Protein AF-A0A6G4MHV4-F1 (afdb_monomer_lite)

Sequence (149 aa):
MALELKSNSEYKGDPSQLPGANAPMPDNASLYLDFKNGLYLARNITTGKLFRSTLISEITSFARASQKTVVGPYGILQTVANNEPAVVYDPVTRKRRGVTLHNSTSNKAIYSEDFTQTAWAKTGVTVTAVAAVSPDGNTSATLVTEGTS

pLDDT: mean 81.19, std 13.99, range [36.69, 95.88]

Structure (mmCIF, N/CA/C/O backbone):
data_AF-A0A6G4MHV4-F1
#
_entry.id   AF-A0A6G4MHV4-F1
#
loop_
_atom_site.group_PDB
_atom_site.id
_atom_site.type_symbol
_atom_site.label_atom_id
_atom_site.label_alt_id
_atom_site.label_comp_id
_atom_site.label_asym_id
_atom_site.label_entity_id
_atom_site.label_seq_id
_atom_site.pdbx_PDB_ins_code
_atom_site.Cartn_x
_atom_site.Cartn_y
_atom_site.Cartn_z
_atom_site.occupancy
_atom_site.B_iso_or_equiv
_atom_site.auth_seq_id
_atom_site.auth_comp_id
_atom_site.auth_asym_id
_atom_site.auth_atom_id
_atom_site.pdbx_PDB_model_num
ATOM 1 N N . MET A 1 1 ? 8.706 1.539 -44.498 1.00 36.69 1 MET A N 1
ATOM 2 C CA . MET A 1 1 ? 9.973 1.417 -43.746 1.00 36.69 1 MET A CA 1
ATOM 3 C C . MET A 1 1 ? 9.642 1.619 -42.277 1.00 36.69 1 MET A C 1
ATOM 5 O O . MET A 1 1 ? 9.305 2.733 -41.904 1.00 36.69 1 MET A O 1
ATOM 9 N N . ALA A 1 2 ? 9.609 0.548 -41.481 1.00 41.25 2 ALA A N 1
ATOM 10 C CA . ALA A 1 2 ? 9.374 0.660 -40.044 1.00 41.25 2 ALA A CA 1
ATOM 11 C C . ALA A 1 2 ? 10.682 1.119 -39.387 1.00 41.25 2 ALA A C 1
ATOM 13 O O . ALA A 1 2 ? 11.688 0.416 -39.461 1.00 41.25 2 ALA A O 1
ATOM 14 N N . LEU A 1 3 ? 10.692 2.326 -38.821 1.00 45.28 3 LEU A N 1
ATOM 15 C CA . LEU A 1 3 ? 11.820 2.803 -38.030 1.00 45.28 3 LEU A CA 1
ATOM 16 C C . LEU A 1 3 ? 11.800 2.027 -36.710 1.00 45.28 3 LEU A C 1
ATOM 18 O O . LEU A 1 3 ? 10.931 2.243 -35.869 1.00 45.28 3 LEU A O 1
ATOM 22 N N . GLU A 1 4 ? 12.730 1.093 -36.543 1.00 51.38 4 GLU A N 1
ATOM 23 C CA . GLU A 1 4 ? 12.911 0.376 -35.284 1.00 51.38 4 GLU A CA 1
ATOM 24 C C . GLU A 1 4 ? 13.443 1.379 -34.242 1.00 51.38 4 GLU A C 1
ATOM 26 O O . GLU A 1 4 ? 14.636 1.679 -34.183 1.00 51.38 4 GLU A O 1
ATOM 31 N N . LEU A 1 5 ? 12.540 1.984 -33.464 1.00 51.00 5 LEU A N 1
ATOM 32 C CA . LEU A 1 5 ? 12.883 2.954 -32.423 1.00 51.00 5 LEU A CA 1
ATOM 33 C C . LEU A 1 5 ? 13.591 2.229 -31.268 1.00 51.00 5 LEU A C 1
ATOM 35 O O . LEU A 1 5 ? 12.955 1.732 -30.337 1.00 51.00 5 LEU A O 1
ATOM 39 N N . LYS A 1 6 ? 14.923 2.154 -31.320 1.00 56.62 6 LYS A N 1
ATOM 40 C CA . LYS A 1 6 ? 15.746 1.591 -30.241 1.00 56.62 6 LYS A CA 1
ATOM 41 C C . LYS A 1 6 ? 16.001 2.653 -29.172 1.00 56.62 6 LYS A C 1
ATOM 43 O O . LYS A 1 6 ? 16.401 3.777 -29.464 1.00 56.62 6 LYS A O 1
ATOM 48 N N . SER A 1 7 ? 15.745 2.298 -27.913 1.00 57.19 7 SER A N 1
ATOM 49 C CA . SER A 1 7 ? 16.157 3.112 -26.764 1.00 57.19 7 SER A CA 1
ATOM 50 C C . SER A 1 7 ? 17.686 3.194 -26.735 1.00 57.19 7 SER A C 1
ATOM 52 O O . SER A 1 7 ? 18.342 2.165 -26.846 1.00 57.19 7 SER A O 1
ATOM 54 N N . ASN A 1 8 ? 18.255 4.394 -26.588 1.00 60.25 8 ASN A N 1
ATOM 55 C CA . ASN A 1 8 ? 19.702 4.598 -26.415 1.00 60.25 8 ASN A CA 1
ATOM 56 C C . ASN A 1 8 ? 20.101 4.829 -24.941 1.00 60.25 8 ASN A C 1
ATOM 58 O O . ASN A 1 8 ? 21.212 5.274 -24.669 1.00 60.25 8 ASN A O 1
ATOM 62 N N . SER A 1 9 ? 19.188 4.593 -23.994 1.00 59.78 9 SER A N 1
ATOM 63 C CA . SER A 1 9 ? 19.493 4.560 -22.561 1.00 59.78 9 SER A CA 1
ATOM 64 C C . SER A 1 9 ? 19.662 3.116 -22.111 1.00 59.78 9 SER A C 1
ATOM 66 O O . SER A 1 9 ? 18.813 2.281 -22.420 1.00 59.78 9 SER A O 1
ATOM 68 N N . GLU A 1 10 ? 20.728 2.843 -21.364 1.00 64.62 10 GLU A N 1
ATOM 69 C CA . GLU A 1 10 ? 20.953 1.546 -20.731 1.00 64.62 10 GLU A CA 1
ATOM 70 C C . GLU A 1 10 ? 19.790 1.219 -19.780 1.00 64.62 10 GLU A C 1
ATOM 72 O O . GLU A 1 10 ? 19.343 2.066 -19.001 1.00 64.62 10 GLU A O 1
ATOM 77 N N . TYR A 1 11 ? 19.243 0.010 -19.896 1.00 61.94 11 TYR A N 1
ATOM 78 C CA . TYR A 1 11 ? 18.131 -0.432 -19.063 1.00 61.94 11 TYR A CA 1
ATOM 79 C C . TYR A 1 11 ? 18.618 -0.697 -17.636 1.00 61.94 11 TYR A C 1
ATOM 81 O O . TYR A 1 11 ? 19.545 -1.474 -17.426 1.00 61.94 11 TYR A O 1
ATOM 89 N N . LYS A 1 12 ? 17.963 -0.079 -16.648 1.00 59.25 12 LYS A N 1
ATOM 90 C CA . LYS A 1 12 ? 18.246 -0.286 -15.224 1.00 59.25 12 LYS A CA 1
ATOM 91 C C . LYS A 1 12 ? 17.284 -1.330 -14.643 1.00 59.25 12 LYS A C 1
ATOM 93 O O . LYS A 1 12 ? 16.147 -1.011 -14.282 1.00 59.25 12 LYS A O 1
ATOM 98 N N . GLY A 1 13 ? 17.721 -2.587 -14.592 1.00 64.69 13 GLY A N 1
ATOM 99 C CA . GLY A 1 13 ? 16.938 -3.713 -14.070 1.00 64.69 13 GLY A CA 1
ATOM 100 C C . GLY A 1 13 ? 17.426 -5.071 -14.571 1.00 64.69 13 GLY A C 1
ATOM 101 O O . GLY A 1 13 ? 18.413 -5.137 -15.296 1.00 64.69 13 GLY A O 1
ATOM 102 N N . ASP A 1 14 ? 16.718 -6.145 -14.213 1.00 66.00 14 ASP A N 1
ATOM 103 C CA . ASP A 1 14 ? 16.975 -7.489 -14.749 1.00 66.00 14 ASP A CA 1
ATOM 104 C C . ASP A 1 14 ? 16.467 -7.596 -16.203 1.00 66.00 14 ASP A C 1
ATOM 106 O O . ASP A 1 14 ? 15.252 -7.552 -16.428 1.00 66.00 14 ASP A O 1
ATOM 110 N N . PRO A 1 15 ? 17.357 -7.738 -17.206 1.00 60.88 15 PRO A N 1
ATOM 111 C CA . PRO A 1 15 ? 16.966 -7.790 -18.612 1.00 60.88 15 PRO A CA 1
ATOM 112 C C . PRO A 1 15 ? 16.064 -8.981 -18.960 1.00 60.88 15 PRO A C 1
ATOM 114 O O . PRO A 1 15 ? 15.378 -8.932 -19.979 1.00 60.88 15 PRO A O 1
ATOM 117 N N . SER A 1 16 ? 16.026 -10.032 -18.129 1.00 64.44 16 SER A N 1
ATOM 118 C CA . SER A 1 16 ? 15.163 -11.207 -18.329 1.00 64.44 16 SER A CA 1
ATOM 119 C C . SER A 1 16 ? 13.668 -10.893 -18.205 1.00 64.44 16 SER A C 1
ATOM 121 O O . SER A 1 16 ? 12.832 -11.630 -18.723 1.00 64.44 16 SER A O 1
ATOM 123 N N . GLN A 1 17 ? 13.334 -9.789 -17.530 1.00 59.84 17 GLN A N 1
ATOM 124 C CA . GLN A 1 17 ? 11.966 -9.312 -17.325 1.00 59.84 17 GLN A CA 1
ATOM 125 C C . GLN A 1 17 ? 11.488 -8.408 -18.468 1.00 59.84 17 GLN A C 1
ATOM 127 O O . GLN A 1 17 ? 10.339 -7.957 -18.474 1.00 59.84 17 GLN A O 1
ATOM 132 N N . LEU A 1 18 ? 12.366 -8.109 -19.430 1.00 58.12 18 LEU A N 1
ATOM 133 C CA . LEU A 1 18 ? 11.983 -7.360 -20.609 1.00 58.12 18 LEU A CA 1
ATOM 134 C C . LEU A 1 18 ? 11.096 -8.235 -21.505 1.00 58.12 18 LEU A C 1
ATOM 136 O O . LEU A 1 18 ? 11.360 -9.426 -21.684 1.00 58.12 18 LEU A O 1
ATOM 140 N N . PRO A 1 19 ? 10.071 -7.656 -22.140 1.00 59.38 19 PRO A N 1
ATOM 141 C CA . PRO A 1 19 ? 9.376 -8.318 -23.220 1.00 59.38 19 PRO A CA 1
ATOM 142 C C . PRO A 1 19 ? 10.416 -8.595 -24.313 1.00 59.38 19 PRO A C 1
ATOM 144 O O . PRO A 1 19 ? 11.330 -7.785 -24.500 1.00 59.38 19 PRO A O 1
ATOM 147 N N . GLY A 1 20 ? 10.300 -9.726 -25.017 1.00 57.34 20 GLY A N 1
ATOM 148 C CA . GLY A 1 20 ? 11.264 -10.100 -26.060 1.00 57.34 20 GLY A CA 1
ATOM 149 C C . GLY A 1 20 ? 11.513 -8.960 -27.055 1.00 57.34 20 GLY A C 1
ATOM 150 O O . GLY A 1 20 ? 10.678 -8.073 -27.197 1.00 57.34 20 GLY A O 1
ATOM 151 N N . ALA A 1 21 ? 12.645 -8.972 -27.765 1.00 49.56 21 ALA A N 1
ATOM 152 C CA . ALA A 1 21 ? 13.076 -7.869 -28.641 1.00 49.56 21 ALA A CA 1
ATOM 153 C C . ALA A 1 21 ? 12.007 -7.375 -29.649 1.00 49.56 21 ALA A C 1
ATOM 155 O O . ALA A 1 21 ? 12.043 -6.220 -30.061 1.00 49.56 21 ALA A O 1
ATOM 156 N N . ASN A 1 22 ? 11.025 -8.223 -29.974 1.00 49.06 22 ASN A N 1
ATOM 157 C CA . ASN A 1 22 ? 9.910 -7.944 -30.883 1.00 49.06 22 ASN A CA 1
ATOM 158 C C . ASN A 1 22 ? 8.617 -7.485 -30.193 1.00 49.06 22 ASN A C 1
ATOM 160 O O . ASN A 1 22 ? 7.596 -7.34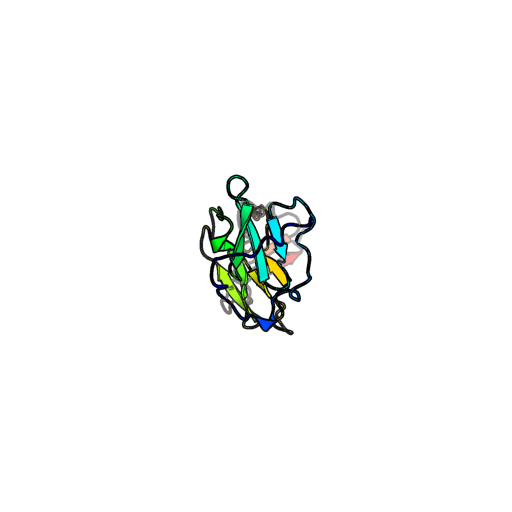6 -30.859 1.00 49.06 22 ASN A O 1
ATOM 164 N N . ALA A 1 23 ? 8.610 -7.316 -28.874 1.00 52.66 23 ALA A N 1
ATOM 165 C CA . ALA A 1 23 ? 7.439 -6.868 -28.149 1.00 52.66 23 ALA A CA 1
ATOM 166 C C . ALA A 1 23 ? 7.147 -5.412 -28.525 1.00 52.66 23 ALA A C 1
ATOM 168 O O . ALA A 1 23 ? 7.903 -4.506 -28.143 1.00 52.66 23 ALA A O 1
ATOM 169 N N . PRO A 1 24 ? 6.070 -5.168 -29.279 1.00 53.09 24 PRO A N 1
ATOM 170 C CA . PRO A 1 24 ? 5.758 -3.832 -29.714 1.00 53.09 24 PRO A CA 1
ATOM 171 C C . PRO A 1 24 ? 5.273 -3.066 -28.487 1.00 53.09 24 PRO A C 1
ATOM 173 O O . PRO A 1 24 ? 4.283 -3.444 -27.860 1.00 53.09 24 PRO A O 1
ATOM 176 N N . MET A 1 25 ? 5.910 -1.937 -28.165 1.00 57.38 25 MET A N 1
ATOM 177 C CA . MET A 1 25 ? 5.064 -0.843 -27.690 1.00 57.38 25 MET A CA 1
ATOM 178 C C . MET A 1 25 ? 4.037 -0.634 -28.809 1.00 57.38 25 MET A C 1
ATOM 180 O O . MET A 1 25 ? 4.473 -0.547 -29.960 1.00 57.38 25 MET A O 1
ATOM 184 N N . PRO A 1 26 ? 2.721 -0.620 -28.526 1.00 57.56 26 PRO A N 1
ATOM 185 C CA . PRO A 1 26 ? 1.724 -0.397 -29.564 1.00 57.56 26 PRO A CA 1
ATOM 186 C C . PRO A 1 26 ? 2.125 0.819 -30.400 1.00 57.56 26 PRO A C 1
ATOM 188 O O . PRO A 1 26 ? 2.615 1.809 -29.840 1.00 57.56 26 PRO A O 1
ATOM 191 N N . ASP A 1 27 ? 1.985 0.734 -31.722 1.00 56.25 27 ASP A N 1
ATOM 192 C CA . ASP A 1 27 ? 2.356 1.843 -32.598 1.00 56.25 27 ASP A CA 1
ATOM 193 C C . ASP A 1 27 ? 1.677 3.131 -32.107 1.00 56.25 27 ASP A C 1
ATOM 195 O O . ASP A 1 27 ? 0.490 3.152 -31.788 1.00 56.25 27 ASP A O 1
ATOM 199 N N . ASN A 1 28 ? 2.469 4.200 -31.979 1.00 60.31 28 ASN A N 1
ATOM 200 C CA . ASN A 1 28 ? 2.08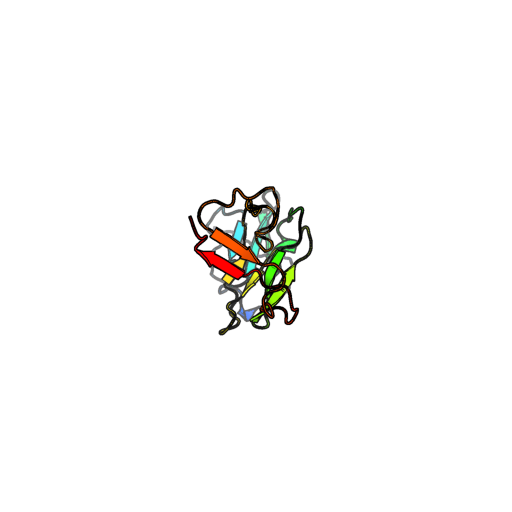2 5.504 -31.412 1.00 60.31 28 ASN A CA 1
ATOM 201 C C . ASN A 1 28 ? 1.776 5.577 -29.899 1.00 60.31 28 ASN A C 1
ATOM 203 O O . ASN A 1 28 ? 1.362 6.635 -29.426 1.00 60.31 28 ASN A O 1
ATOM 207 N N . ALA A 1 29 ? 2.041 4.540 -29.100 1.00 69.25 29 ALA A N 1
ATOM 208 C CA . ALA A 1 29 ? 1.931 4.644 -27.643 1.00 69.25 29 ALA A CA 1
ATOM 209 C C . ALA A 1 29 ? 3.074 5.481 -27.032 1.00 69.25 29 ALA A C 1
ATOM 211 O O . ALA A 1 29 ? 4.259 5.196 -27.238 1.00 69.25 29 ALA A O 1
ATOM 212 N N . SER A 1 30 ? 2.714 6.482 -26.222 1.00 78.56 30 SER A N 1
ATOM 213 C CA . SER A 1 30 ? 3.678 7.300 -25.469 1.00 78.56 30 SER A CA 1
ATOM 214 C C . SER A 1 30 ? 4.120 6.658 -24.152 1.00 78.56 30 SER A C 1
ATOM 216 O O . SER A 1 30 ? 5.151 7.038 -23.599 1.00 78.56 30 SER A O 1
ATOM 218 N N . LEU A 1 31 ? 3.358 5.687 -23.642 1.00 83.56 31 LEU A N 1
ATOM 219 C CA . LEU A 1 31 ? 3.587 5.075 -22.338 1.00 83.56 31 LEU A CA 1
ATOM 220 C C . LEU A 1 31 ? 3.167 3.603 -22.341 1.00 83.56 31 LEU A C 1
ATOM 222 O O . LEU A 1 31 ? 2.128 3.246 -22.892 1.00 83.56 31 LEU A O 1
ATOM 226 N N . TYR A 1 32 ? 3.960 2.767 -21.683 1.00 83.88 32 TYR A N 1
ATOM 227 C CA . TYR A 1 32 ? 3.628 1.388 -21.355 1.00 83.88 32 TYR A CA 1
ATOM 228 C C . TYR A 1 32 ? 3.917 1.166 -19.871 1.00 83.88 32 TYR A C 1
ATOM 230 O O . TYR A 1 32 ? 5.059 1.309 -19.427 1.00 83.88 32 TYR A O 1
ATOM 238 N N . LEU A 1 33 ? 2.870 0.849 -19.108 1.00 85.88 33 LEU A N 1
ATOM 239 C CA . LEU A 1 33 ? 2.937 0.637 -17.664 1.00 85.88 33 LEU A CA 1
ATOM 240 C C . LEU A 1 33 ? 2.510 -0.789 -17.325 1.00 85.88 33 LEU A C 1
ATOM 242 O O . LEU A 1 33 ? 1.322 -1.073 -17.181 1.00 85.88 33 LEU A O 1
ATOM 246 N N . ASP A 1 34 ? 3.475 -1.682 -17.147 1.00 87.06 34 ASP A N 1
ATOM 247 C CA . ASP A 1 34 ? 3.218 -3.014 -16.617 1.00 87.06 34 ASP A CA 1
ATOM 248 C C . ASP A 1 34 ? 3.496 -3.030 -15.117 1.00 87.06 34 ASP A C 1
ATOM 250 O O . ASP A 1 34 ? 4.611 -3.239 -14.634 1.00 87.06 34 ASP A O 1
ATOM 254 N N . PHE A 1 35 ? 2.438 -2.792 -14.348 1.00 88.31 35 PHE A N 1
ATOM 255 C CA . PHE A 1 35 ? 2.521 -2.762 -12.895 1.00 88.31 35 PHE A CA 1
ATOM 256 C C . PHE A 1 35 ? 2.786 -4.134 -12.271 1.00 88.31 35 PHE A C 1
ATOM 258 O O . PHE A 1 35 ? 3.307 -4.183 -11.154 1.00 88.31 35 PHE A O 1
ATOM 265 N N . LYS A 1 36 ? 2.430 -5.224 -12.962 1.00 85.38 36 LYS A N 1
ATOM 266 C CA . LYS A 1 36 ? 2.528 -6.593 -12.447 1.00 85.38 36 LYS A CA 1
ATOM 267 C C . LYS A 1 36 ? 3.958 -7.104 -12.550 1.00 85.38 36 LYS A C 1
ATOM 269 O O . LYS A 1 36 ? 4.489 -7.596 -11.561 1.00 85.38 36 LYS A O 1
ATOM 274 N N . ASN A 1 37 ? 4.586 -6.921 -13.708 1.00 82.94 37 ASN A N 1
ATOM 275 C CA . ASN A 1 37 ? 5.976 -7.318 -13.929 1.00 82.94 37 ASN A CA 1
ATOM 276 C C . ASN A 1 37 ? 6.965 -6.203 -13.558 1.00 82.94 37 ASN A C 1
ATOM 278 O O . ASN A 1 37 ? 8.164 -6.439 -13.475 1.00 82.94 37 ASN A O 1
ATOM 282 N N . GLY A 1 38 ? 6.469 -4.996 -13.265 1.00 84.50 38 GLY A N 1
ATOM 283 C CA . GLY A 1 38 ? 7.313 -3.876 -12.864 1.00 84.50 38 GLY A CA 1
ATOM 284 C C . GLY A 1 38 ? 8.110 -3.299 -14.015 1.00 84.50 38 GLY A C 1
ATOM 285 O O . GLY A 1 38 ? 9.247 -2.897 -13.815 1.00 84.50 38 GLY A O 1
ATOM 286 N N . LEU A 1 39 ? 7.528 -3.291 -15.206 1.00 85.38 39 LEU A N 1
ATOM 287 C CA . LEU A 1 39 ? 8.187 -2.861 -16.421 1.00 85.38 39 LEU A CA 1
ATOM 288 C C . LEU A 1 39 ? 7.532 -1.590 -16.947 1.00 85.38 39 LEU A C 1
ATOM 290 O O . LEU A 1 39 ? 6.323 -1.530 -17.178 1.00 85.38 39 LEU A O 1
ATOM 294 N N . TYR A 1 40 ? 8.367 -0.592 -17.195 1.00 85.56 40 TYR A N 1
ATOM 295 C CA . TYR A 1 40 ? 7.921 0.749 -17.502 1.00 85.56 40 TYR A CA 1
ATOM 296 C C . TYR A 1 40 ? 8.661 1.306 -18.702 1.00 85.56 40 TYR A C 1
ATOM 298 O O . TYR A 1 40 ? 9.891 1.312 -18.732 1.00 85.56 40 TYR A O 1
ATOM 306 N N . LEU A 1 41 ? 7.911 1.768 -19.700 1.00 84.12 41 LEU A N 1
ATOM 307 C CA . LEU A 1 41 ? 8.478 2.399 -20.880 1.00 84.12 41 LEU A CA 1
ATOM 308 C C . LEU A 1 41 ? 7.771 3.718 -21.158 1.00 84.12 41 LEU A C 1
ATOM 310 O O . LEU A 1 41 ? 6.544 3.777 -21.166 1.00 84.12 41 LEU A O 1
ATOM 314 N N . ALA A 1 42 ? 8.549 4.754 -21.446 1.00 85.06 42 ALA A N 1
ATOM 315 C CA . ALA A 1 42 ? 8.052 6.068 -21.826 1.00 85.06 42 ALA A CA 1
ATOM 316 C C . ALA A 1 42 ? 8.721 6.520 -23.124 1.00 85.06 42 ALA A C 1
ATOM 318 O O . ALA A 1 42 ? 9.934 6.398 -23.287 1.00 85.06 42 ALA A O 1
ATOM 319 N N . ARG A 1 43 ? 7.936 7.054 -24.057 1.00 81.56 43 ARG A N 1
ATOM 320 C CA . ARG A 1 43 ? 8.433 7.681 -25.280 1.00 81.56 43 ARG A CA 1
ATOM 321 C C . ARG A 1 43 ? 8.492 9.184 -25.069 1.00 81.56 43 ARG A C 1
ATOM 323 O O . ARG A 1 43 ? 7.503 9.804 -24.686 1.00 81.56 43 ARG A O 1
ATOM 330 N N . ASN A 1 44 ? 9.629 9.787 -25.385 1.00 80.81 44 ASN A N 1
ATOM 331 C CA . ASN A 1 44 ? 9.694 11.228 -25.541 1.00 80.81 44 ASN A CA 1
ATOM 332 C C . ASN A 1 44 ? 8.898 11.630 -26.788 1.00 80.81 44 ASN A C 1
ATOM 334 O O . ASN A 1 44 ? 9.246 11.235 -27.899 1.00 80.81 44 ASN A O 1
ATOM 338 N N . ILE A 1 45 ? 7.836 12.410 -26.603 1.00 76.62 45 ILE A N 1
ATOM 339 C CA . ILE A 1 45 ? 6.945 12.828 -27.695 1.00 76.62 45 ILE A CA 1
ATOM 340 C C . ILE A 1 45 ? 7.626 13.757 -28.710 1.00 76.62 45 ILE A C 1
ATOM 342 O O . ILE A 1 45 ? 7.201 13.816 -29.857 1.00 76.62 45 ILE A O 1
ATOM 346 N N . THR A 1 46 ? 8.694 14.448 -28.304 1.00 80.81 46 THR A N 1
ATOM 347 C CA . THR A 1 46 ? 9.425 15.407 -29.139 1.00 80.81 46 THR A CA 1
ATOM 348 C C . THR A 1 46 ? 10.557 14.736 -29.912 1.00 80.81 46 THR A C 1
ATOM 350 O O . THR A 1 46 ? 10.775 15.042 -31.077 1.00 80.81 46 THR A O 1
ATOM 353 N N . THR A 1 47 ? 11.292 13.818 -29.276 1.00 78.94 47 THR A N 1
ATOM 354 C CA . THR A 1 47 ? 12.490 13.189 -29.863 1.00 78.94 47 THR A CA 1
ATOM 355 C C . THR A 1 47 ? 12.275 11.748 -30.317 1.00 78.94 47 THR A C 1
ATOM 357 O O . THR A 1 47 ? 13.175 11.153 -30.901 1.00 78.94 47 THR A O 1
ATOM 360 N N . GLY A 1 48 ? 11.124 11.140 -30.013 1.00 74.75 48 GLY A N 1
ATOM 361 C CA . GLY A 1 48 ? 10.828 9.734 -30.313 1.00 74.75 48 GLY A CA 1
ATOM 362 C C . GLY A 1 48 ? 11.641 8.720 -29.496 1.00 74.75 48 GLY A C 1
ATOM 363 O O . GLY A 1 48 ? 11.404 7.517 -29.604 1.00 74.75 48 GLY A O 1
ATOM 364 N N . LYS A 1 49 ? 12.578 9.179 -28.652 1.00 77.44 49 LYS A N 1
ATOM 365 C CA . LYS A 1 49 ? 13.434 8.325 -27.824 1.00 77.44 49 LYS A CA 1
ATOM 366 C C . LYS A 1 49 ? 12.603 7.551 -26.801 1.00 77.44 49 LYS A C 1
ATOM 368 O O . LYS A 1 49 ? 11.809 8.136 -26.068 1.00 77.44 49 LYS A O 1
ATOM 373 N N . LEU A 1 50 ? 12.845 6.246 -26.711 1.00 77.62 50 LEU A N 1
ATOM 374 C CA . LEU A 1 50 ? 12.275 5.391 -25.673 1.00 77.62 50 LEU A CA 1
ATOM 375 C C . LEU A 1 50 ? 13.160 5.388 -24.423 1.00 77.62 50 LEU A C 1
ATOM 377 O O . LEU A 1 50 ? 14.377 5.246 -24.524 1.00 77.62 50 LEU A O 1
ATOM 381 N N . PHE A 1 51 ? 12.537 5.478 -23.256 1.00 78.88 51 PHE A N 1
ATOM 382 C CA . PHE A 1 51 ? 13.118 5.263 -21.934 1.00 78.88 51 PHE A CA 1
ATOM 383 C C . PHE A 1 51 ? 12.508 3.997 -21.342 1.00 78.88 51 PHE A C 1
ATOM 385 O O . PHE A 1 51 ? 11.307 3.778 -21.491 1.00 78.88 51 PHE A O 1
ATOM 392 N N . ARG A 1 52 ? 13.324 3.158 -20.699 1.00 82.12 52 ARG A N 1
ATOM 393 C CA . ARG A 1 52 ? 12.896 1.885 -20.104 1.00 82.12 52 ARG A CA 1
ATOM 394 C C . ARG A 1 52 ? 13.411 1.790 -18.671 1.00 82.12 52 ARG A C 1
ATOM 396 O O . ARG A 1 52 ? 14.583 2.071 -18.442 1.00 82.12 52 ARG A O 1
ATOM 403 N N . SER A 1 53 ? 12.562 1.378 -17.737 1.00 83.69 53 SER A N 1
ATOM 404 C CA . SER A 1 53 ? 12.909 1.257 -16.319 1.00 83.69 53 SER A CA 1
ATOM 405 C C . SER A 1 53 ? 12.117 0.145 -15.622 1.00 83.69 53 SER A C 1
ATOM 407 O O . SER A 1 53 ? 11.038 -0.246 -16.075 1.00 83.69 53 SER A O 1
ATOM 409 N N . THR A 1 54 ? 12.659 -0.360 -14.510 1.00 84.19 54 THR A N 1
ATOM 410 C CA . THR A 1 54 ? 11.945 -1.211 -13.538 1.00 84.19 54 THR A CA 1
ATOM 411 C C . THR A 1 54 ? 11.286 -0.427 -12.401 1.00 84.19 54 THR A C 1
ATOM 413 O O . THR A 1 54 ? 10.448 -0.941 -11.648 1.00 84.19 54 THR A O 1
ATOM 416 N N . LEU A 1 55 ? 11.646 0.849 -12.280 1.00 85.38 55 LEU A N 1
ATOM 417 C CA . LEU A 1 55 ? 11.183 1.767 -11.257 1.00 85.38 55 LEU A CA 1
ATOM 418 C C . LEU A 1 55 ? 10.228 2.772 -11.887 1.00 85.38 55 LEU A C 1
ATOM 420 O O . LEU A 1 55 ? 10.599 3.600 -12.715 1.00 85.38 55 LEU A O 1
ATOM 424 N N . ILE A 1 56 ? 8.971 2.736 -11.455 1.00 86.50 56 ILE A N 1
ATOM 425 C CA . ILE A 1 56 ? 7.958 3.656 -11.978 1.00 86.50 56 ILE A CA 1
ATOM 426 C C . ILE A 1 56 ? 8.275 5.124 -11.649 1.00 86.50 56 ILE A C 1
ATOM 428 O O . ILE A 1 56 ? 7.904 6.017 -12.400 1.00 86.50 56 ILE A O 1
ATOM 432 N N . SER A 1 57 ? 9.019 5.380 -10.573 1.00 86.56 57 SER A N 1
ATOM 433 C CA . SER A 1 57 ? 9.474 6.720 -10.189 1.00 86.56 57 SER A CA 1
ATOM 434 C C . SER A 1 57 ? 10.482 7.338 -11.164 1.00 86.56 57 SER A C 1
ATOM 436 O O . SER A 1 57 ? 10.697 8.543 -11.117 1.00 86.56 57 SER A O 1
ATOM 438 N N . GLU A 1 58 ? 11.113 6.548 -12.040 1.00 87.00 58 GLU A N 1
ATOM 439 C CA . GLU A 1 58 ? 12.024 7.076 -13.066 1.00 87.00 58 GLU A CA 1
ATOM 440 C C . GLU A 1 58 ? 11.285 7.553 -14.328 1.00 87.00 58 GLU A C 1
ATOM 442 O O . GLU A 1 58 ? 11.857 8.296 -15.124 1.00 87.00 58 GLU A O 1
ATOM 447 N N . ILE A 1 59 ? 10.026 7.141 -14.524 1.00 85.56 59 ILE A N 1
ATOM 448 C CA . ILE A 1 59 ? 9.219 7.515 -15.699 1.00 85.56 59 ILE A CA 1
ATOM 449 C C . ILE A 1 59 ? 7.986 8.364 -15.353 1.00 85.56 59 ILE A C 1
ATOM 451 O O . ILE A 1 59 ? 7.414 8.988 -16.246 1.00 85.56 59 ILE A O 1
ATOM 455 N N . THR A 1 60 ? 7.564 8.402 -14.084 1.00 83.69 60 THR A N 1
ATOM 456 C CA . THR A 1 60 ? 6.453 9.234 -13.600 1.00 83.69 60 THR A CA 1
ATOM 457 C C . THR A 1 60 ? 6.791 9.859 -12.248 1.00 83.69 60 THR A C 1
ATOM 459 O O . THR A 1 60 ? 7.549 9.299 -11.458 1.00 83.69 60 THR A O 1
ATOM 462 N N . SER A 1 61 ? 6.173 10.999 -11.938 1.00 86.94 61 SER A N 1
ATOM 463 C CA . SER A 1 61 ? 6.148 11.540 -10.577 1.00 86.94 61 SER A CA 1
ATOM 464 C C . SER A 1 61 ? 4.979 10.952 -9.779 1.00 86.94 61 SER A C 1
ATOM 466 O O . SER A 1 61 ? 3.965 10.539 -10.346 1.00 86.94 61 SER A O 1
ATOM 468 N N . PHE A 1 62 ? 5.123 10.901 -8.453 1.00 86.00 62 PHE A N 1
ATOM 469 C CA . PHE A 1 62 ? 4.088 10.438 -7.530 1.00 86.00 62 PHE A CA 1
ATOM 470 C C . PHE A 1 62 ? 3.776 11.528 -6.514 1.00 86.00 62 PHE A C 1
ATOM 472 O O . PHE A 1 62 ? 4.673 12.065 -5.873 1.00 86.00 62 PHE A O 1
ATOM 479 N N . ALA A 1 63 ? 2.489 11.822 -6.345 1.00 87.62 63 ALA A N 1
ATOM 480 C CA . ALA A 1 63 ? 2.001 12.731 -5.320 1.00 87.62 63 ALA A CA 1
ATOM 481 C C . ALA A 1 63 ? 1.059 11.964 -4.390 1.00 87.62 63 ALA A C 1
ATOM 483 O O . ALA A 1 63 ? 0.003 11.485 -4.807 1.00 87.62 63 ALA A O 1
ATOM 484 N N . ARG A 1 64 ? 1.454 11.825 -3.122 1.00 87.50 64 ARG A N 1
ATOM 485 C CA . ARG A 1 64 ? 0.594 11.285 -2.064 1.00 87.50 64 ARG A CA 1
ATOM 486 C C . ARG A 1 64 ? 0.933 11.980 -0.754 1.00 87.50 64 ARG A C 1
ATOM 488 O O . ARG A 1 64 ? 2.046 11.837 -0.255 1.00 87.50 64 ARG A O 1
ATOM 495 N N . ALA A 1 65 ? -0.047 12.694 -0.202 1.00 85.44 65 ALA A N 1
ATOM 496 C CA . ALA A 1 65 ? 0.127 13.552 0.970 1.00 85.44 65 ALA A CA 1
ATOM 497 C C . ALA A 1 65 ? 0.409 12.794 2.280 1.00 85.44 65 ALA A C 1
ATOM 499 O O . ALA A 1 65 ? 0.885 13.394 3.238 1.00 85.44 65 ALA A O 1
ATOM 500 N N . SER A 1 66 ? 0.120 11.493 2.333 1.00 85.75 66 SER A N 1
ATOM 501 C CA . SER A 1 66 ? 0.280 10.672 3.532 1.00 85.75 66 SER A CA 1
ATOM 502 C C . SER A 1 66 ? 0.983 9.347 3.253 1.00 85.75 66 SER A C 1
ATOM 504 O O . SER A 1 66 ? 1.026 8.848 2.121 1.00 85.75 66 SER A O 1
ATOM 506 N N . GLN A 1 67 ? 1.511 8.755 4.321 1.00 90.38 67 GLN A N 1
ATOM 507 C CA . GLN A 1 67 ? 2.101 7.424 4.302 1.00 90.38 67 GLN A CA 1
ATOM 508 C C . GLN A 1 67 ? 1.023 6.362 4.045 1.00 90.38 67 GLN A C 1
ATOM 510 O O . GLN A 1 67 ? -0.167 6.590 4.281 1.00 90.38 67 GLN A O 1
ATOM 515 N N . LYS A 1 68 ? 1.433 5.197 3.537 1.00 88.44 68 LYS A N 1
ATOM 516 C CA . LYS A 1 68 ? 0.522 4.083 3.248 1.00 88.44 68 LYS A CA 1
ATOM 517 C C . LYS A 1 68 ? 1.139 2.753 3.650 1.00 88.44 68 LYS A C 1
ATOM 519 O O . LYS A 1 68 ? 2.266 2.471 3.262 1.00 88.44 68 LYS A O 1
ATOM 524 N N . THR A 1 69 ? 0.375 1.914 4.340 1.00 91.94 69 THR A N 1
ATOM 525 C CA . THR A 1 69 ? 0.790 0.544 4.656 1.00 91.94 69 THR A CA 1
ATOM 526 C C . THR A 1 69 ? 0.430 -0.396 3.510 1.00 91.94 69 THR A C 1
ATOM 528 O O . THR A 1 69 ? -0.702 -0.391 3.022 1.00 91.94 69 THR A O 1
ATOM 531 N N . VAL A 1 70 ? 1.390 -1.202 3.067 1.00 93.38 70 VAL A N 1
ATOM 532 C CA . VAL A 1 70 ? 1.204 -2.234 2.038 1.00 93.38 70 VAL A CA 1
ATOM 533 C C . VAL A 1 70 ? 1.945 -3.505 2.420 1.00 93.38 70 VAL A C 1
ATOM 535 O O . VAL A 1 70 ? 2.877 -3.472 3.216 1.00 93.38 70 VAL A O 1
ATOM 538 N N . VAL A 1 71 ? 1.576 -4.623 1.799 1.00 95.88 71 VAL A N 1
ATOM 539 C CA . VAL A 1 71 ? 2.409 -5.829 1.816 1.00 95.88 71 VAL A CA 1
ATOM 540 C C . VAL A 1 71 ? 3.606 -5.601 0.893 1.00 95.88 71 VAL A C 1
ATOM 542 O O . VAL A 1 71 ? 3.437 -5.406 -0.314 1.00 95.88 71 VAL A O 1
ATOM 545 N N . GLY A 1 72 ? 4.802 -5.585 1.475 1.00 93.75 72 GLY A N 1
ATOM 546 C CA . GLY A 1 72 ? 6.068 -5.389 0.782 1.00 93.75 72 GLY A CA 1
ATOM 547 C C . GLY A 1 72 ? 6.615 -6.653 0.116 1.00 93.75 72 GLY A C 1
ATOM 548 O O . GLY A 1 72 ? 6.024 -7.726 0.234 1.00 93.75 72 GLY A O 1
ATOM 549 N N . PRO A 1 73 ? 7.774 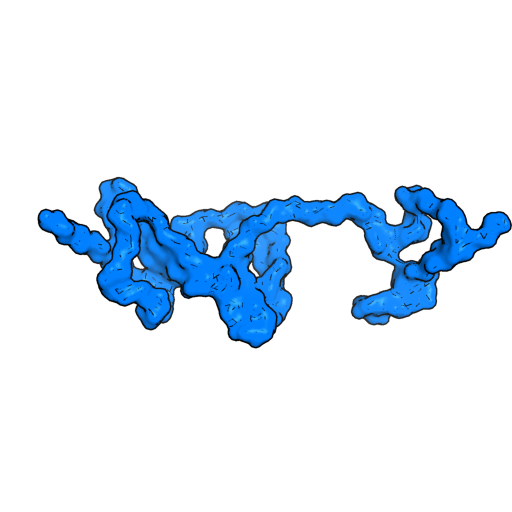-6.556 -0.559 1.00 92.69 73 PRO A N 1
ATOM 550 C CA . PRO A 1 73 ? 8.354 -7.657 -1.338 1.00 92.69 73 PRO A CA 1
ATOM 551 C C . PRO A 1 73 ? 8.666 -8.910 -0.507 1.00 92.69 73 PRO A C 1
ATOM 553 O O . PRO A 1 73 ? 8.674 -10.019 -1.033 1.00 92.69 73 PRO A O 1
ATOM 556 N N . TYR A 1 74 ? 8.866 -8.757 0.803 1.00 94.12 74 TYR A N 1
ATOM 557 C CA . TYR A 1 74 ? 9.093 -9.875 1.721 1.00 94.12 74 TYR A CA 1
ATOM 558 C C . TYR A 1 74 ? 7.801 -10.563 2.201 1.00 94.12 74 TYR A C 1
ATOM 560 O O . TYR A 1 74 ? 7.870 -11.524 2.963 1.00 94.12 74 TYR A O 1
ATOM 568 N N . GLY A 1 75 ? 6.625 -10.103 1.759 1.00 93.81 75 GLY A N 1
ATOM 569 C CA . GLY A 1 75 ? 5.320 -10.631 2.174 1.00 93.81 75 GLY A CA 1
ATOM 570 C C . GLY A 1 75 ? 4.823 -10.100 3.524 1.00 93.81 75 GLY A C 1
ATOM 571 O O . GLY A 1 75 ? 3.790 -10.543 4.014 1.00 93.81 75 GLY A O 1
ATOM 572 N N . ILE A 1 76 ? 5.530 -9.135 4.113 1.00 95.06 76 ILE A N 1
ATOM 573 C CA . ILE A 1 76 ? 5.181 -8.493 5.388 1.00 95.06 76 ILE A CA 1
ATOM 574 C C . ILE A 1 76 ? 4.646 -7.079 5.168 1.00 95.06 76 ILE A C 1
ATOM 576 O O . ILE A 1 76 ? 4.918 -6.457 4.138 1.00 95.06 76 ILE A O 1
ATOM 580 N N . LEU A 1 77 ? 3.899 -6.558 6.142 1.00 95.31 77 LEU A N 1
ATOM 581 C CA . LEU A 1 77 ? 3.441 -5.172 6.114 1.00 95.31 77 LEU A CA 1
ATOM 582 C C . LEU A 1 77 ? 4.627 -4.211 6.249 1.00 95.31 77 LEU A C 1
ATOM 584 O O . LEU A 1 77 ? 5.496 -4.390 7.097 1.00 95.31 77 LEU A O 1
ATOM 588 N N . GLN A 1 78 ? 4.633 -3.179 5.415 1.00 94.38 78 GLN A N 1
ATOM 589 C CA . GLN A 1 78 ? 5.590 -2.082 5.451 1.00 94.38 78 GLN A CA 1
ATOM 590 C C . GLN A 1 78 ? 4.876 -0.755 5.215 1.00 94.38 78 GLN A C 1
ATOM 592 O O . GLN A 1 78 ? 3.863 -0.694 4.509 1.00 94.38 78 GLN A O 1
ATOM 597 N N . THR A 1 79 ? 5.444 0.314 5.758 1.00 93.50 79 THR A N 1
ATOM 598 C CA . THR A 1 79 ? 4.971 1.677 5.529 1.00 93.50 79 THR A CA 1
ATOM 599 C C . THR A 1 79 ? 5.750 2.303 4.380 1.00 93.50 79 THR A C 1
ATOM 601 O O . THR A 1 79 ? 6.973 2.371 4.413 1.00 93.50 79 THR A O 1
ATOM 604 N N . VAL A 1 80 ? 5.033 2.771 3.364 1.00 92.44 80 VAL A N 1
ATOM 605 C CA . VAL A 1 80 ? 5.579 3.508 2.221 1.00 92.44 80 VAL A CA 1
ATOM 606 C C . VAL A 1 80 ? 5.444 5.000 2.496 1.00 92.44 80 VAL A C 1
ATOM 608 O O . VAL A 1 80 ? 4.351 5.474 2.842 1.00 92.44 80 VAL A O 1
ATOM 611 N N . ALA A 1 81 ? 6.539 5.739 2.319 1.00 92.38 81 ALA A N 1
ATOM 612 C CA . ALA A 1 81 ? 6.613 7.160 2.629 1.00 92.38 81 ALA A CA 1
ATOM 613 C C . ALA A 1 81 ? 5.714 8.014 1.718 1.00 92.38 81 ALA A C 1
ATOM 615 O O . ALA A 1 81 ? 5.159 7.551 0.715 1.00 92.38 81 ALA A O 1
ATOM 616 N N . ASN A 1 82 ? 5.539 9.282 2.087 1.00 90.38 82 ASN A N 1
ATOM 617 C CA . ASN A 1 82 ? 4.827 10.257 1.263 1.00 90.38 82 ASN A CA 1
ATOM 618 C C . ASN A 1 82 ? 5.483 10.352 -0.121 1.00 90.38 82 ASN A C 1
ATOM 620 O O . ASN A 1 82 ? 6.694 10.208 -0.244 1.00 90.38 82 ASN A O 1
ATOM 624 N N . ASN A 1 83 ? 4.685 10.624 -1.155 1.00 90.00 83 ASN A N 1
ATOM 625 C CA . ASN A 1 83 ? 5.160 10.779 -2.540 1.00 90.00 83 ASN A CA 1
ATOM 626 C C . ASN A 1 83 ? 5.911 9.571 -3.139 1.00 90.00 83 ASN A C 1
ATOM 628 O O . ASN A 1 83 ? 6.472 9.686 -4.223 1.00 90.00 83 ASN A O 1
ATOM 632 N N . GLU A 1 84 ? 5.874 8.400 -2.501 1.00 90.38 84 GLU A N 1
ATOM 633 C CA . GLU A 1 84 ? 6.456 7.176 -3.054 1.00 90.38 84 GLU A CA 1
ATOM 634 C C . GLU A 1 84 ? 5.386 6.228 -3.618 1.00 90.38 84 GLU A C 1
ATOM 636 O O . GLU A 1 84 ? 4.306 6.075 -3.025 1.00 90.38 84 GLU A O 1
ATOM 641 N N . PRO A 1 85 ? 5.655 5.543 -4.745 1.00 90.62 85 PRO A N 1
ATOM 642 C CA . PRO A 1 85 ? 4.738 4.560 -5.305 1.00 90.62 85 PRO A CA 1
ATOM 643 C C . PRO A 1 85 ? 4.522 3.392 -4.338 1.00 90.62 85 PRO A C 1
ATOM 645 O O . PRO A 1 85 ? 5.451 2.694 -3.942 1.00 90.62 85 PRO A O 1
ATOM 648 N N . ALA A 1 86 ? 3.264 3.128 -3.996 1.00 91.69 86 ALA A N 1
ATOM 649 C CA . ALA A 1 86 ? 2.902 2.002 -3.146 1.00 91.69 86 ALA A CA 1
ATOM 650 C C . ALA A 1 86 ? 2.791 0.722 -3.990 1.00 91.69 86 ALA A C 1
ATOM 652 O O . ALA A 1 86 ? 1.749 0.459 -4.591 1.00 91.69 86 ALA A O 1
ATOM 653 N N . VAL A 1 87 ? 3.871 -0.057 -4.070 1.00 92.75 87 VAL A N 1
ATOM 654 C CA . VAL A 1 87 ? 3.884 -1.365 -4.746 1.00 92.75 87 VAL A CA 1
ATOM 655 C C . VAL A 1 87 ? 3.403 -2.445 -3.777 1.00 92.75 87 VAL A C 1
ATOM 657 O O . VAL A 1 87 ? 3.928 -2.563 -2.673 1.00 92.75 87 VAL A O 1
ATOM 660 N N . VAL A 1 88 ? 2.412 -3.233 -4.195 1.00 94.12 88 VAL A N 1
ATOM 661 C CA . VAL A 1 88 ? 1.817 -4.313 -3.394 1.00 94.12 88 VAL A CA 1
ATOM 662 C C . VAL A 1 88 ? 2.303 -5.658 -3.895 1.00 94.12 88 VAL A C 1
ATOM 664 O O . VAL A 1 88 ? 2.345 -5.911 -5.104 1.00 94.12 88 VAL A O 1
ATOM 667 N N . TYR A 1 89 ? 2.594 -6.536 -2.948 1.00 94.88 89 TYR A N 1
ATOM 668 C CA . TYR A 1 89 ? 2.956 -7.921 -3.185 1.00 94.88 89 TYR A CA 1
ATOM 669 C C . TYR A 1 89 ? 1.930 -8.850 -2.544 1.00 94.88 89 TYR A C 1
ATOM 671 O O . TYR A 1 89 ? 1.200 -8.483 -1.625 1.00 94.88 89 TYR A O 1
ATOM 679 N N . ASP A 1 90 ? 1.837 -10.059 -3.072 1.00 94.56 90 ASP A N 1
ATOM 680 C CA . ASP A 1 90 ? 1.071 -11.122 -2.447 1.00 94.56 90 ASP A CA 1
ATOM 681 C C . ASP A 1 90 ? 1.796 -11.607 -1.173 1.00 94.56 90 ASP A C 1
ATOM 683 O O . ASP A 1 90 ? 2.993 -11.895 -1.246 1.00 94.56 90 ASP A O 1
ATOM 687 N N . PRO A 1 91 ? 1.124 -11.701 -0.012 1.00 95.62 91 PRO A N 1
ATOM 688 C CA . PRO A 1 91 ? 1.789 -12.005 1.258 1.00 95.62 91 PRO A CA 1
ATOM 689 C C . PRO A 1 91 ? 2.366 -13.425 1.319 1.00 95.62 91 PRO A C 1
ATOM 691 O O . PRO A 1 91 ? 3.317 -13.664 2.059 1.00 95.62 91 PRO A O 1
ATOM 694 N N . VAL A 1 92 ? 1.825 -14.359 0.527 1.00 95.56 92 VAL A N 1
ATOM 695 C CA . VAL A 1 92 ? 2.249 -15.766 0.527 1.00 95.56 92 VAL A CA 1
ATOM 696 C C . VAL A 1 92 ? 3.244 -16.024 -0.599 1.00 95.56 92 VAL A C 1
ATOM 698 O O . VAL A 1 92 ? 4.366 -16.467 -0.372 1.00 95.56 92 VAL A O 1
ATOM 701 N N . THR A 1 93 ? 2.851 -15.718 -1.834 1.00 95.06 93 THR A N 1
ATOM 702 C CA . THR A 1 93 ? 3.650 -16.004 -3.033 1.00 95.06 93 THR A CA 1
ATOM 703 C C . THR A 1 93 ? 4.744 -14.971 -3.289 1.00 95.06 93 THR A C 1
ATOM 705 O O . THR A 1 93 ? 5.587 -15.198 -4.155 1.00 95.06 93 THR A O 1
ATOM 708 N N . ARG A 1 94 ? 4.729 -13.831 -2.579 1.00 92.25 94 ARG A N 1
ATOM 709 C CA . ARG A 1 94 ? 5.665 -12.697 -2.731 1.00 92.25 94 ARG A CA 1
ATOM 710 C C . ARG A 1 94 ? 5.720 -12.121 -4.144 1.00 92.25 94 ARG A C 1
ATOM 712 O O . ARG A 1 94 ? 6.616 -11.354 -4.484 1.00 92.25 94 ARG A O 1
ATOM 719 N N . LYS A 1 95 ? 4.749 -12.466 -4.990 1.00 92.81 95 LYS A N 1
ATOM 720 C CA . LYS A 1 95 ? 4.662 -11.948 -6.352 1.00 92.81 95 LYS A CA 1
ATOM 721 C C . LYS A 1 95 ? 4.108 -10.533 -6.325 1.00 92.81 95 LYS A C 1
ATOM 723 O O . LYS A 1 95 ? 3.134 -10.247 -5.628 1.00 92.81 95 LYS A O 1
ATOM 728 N N . ARG A 1 96 ? 4.714 -9.654 -7.120 1.00 91.81 96 ARG A N 1
ATOM 729 C CA . ARG A 1 96 ? 4.236 -8.287 -7.330 1.00 91.81 96 ARG A CA 1
ATOM 730 C C . ARG A 1 96 ? 2.826 -8.321 -7.923 1.00 91.81 96 ARG A C 1
ATOM 732 O O . ARG A 1 96 ? 2.573 -9.005 -8.913 1.00 91.81 96 ARG A O 1
ATOM 739 N N . ARG A 1 97 ? 1.896 -7.586 -7.311 1.00 91.81 97 ARG A N 1
ATOM 740 C CA . ARG A 1 97 ? 0.501 -7.472 -7.772 1.00 91.81 97 ARG A CA 1
ATOM 741 C C . ARG A 1 97 ? 0.235 -6.176 -8.526 1.00 91.81 97 ARG A C 1
ATOM 743 O O . ARG A 1 97 ? -0.652 -6.153 -9.371 1.00 91.81 97 ARG A O 1
ATOM 750 N N . GLY A 1 98 ? 0.994 -5.118 -8.248 1.00 90.75 98 GLY A N 1
ATOM 751 C CA . GLY A 1 98 ? 0.821 -3.831 -8.913 1.00 90.75 98 GLY A CA 1
ATOM 752 C C . GLY A 1 98 ? 1.168 -2.639 -8.035 1.00 90.75 98 GLY A C 1
ATOM 753 O O . GLY A 1 98 ? 1.585 -2.796 -6.889 1.00 90.75 98 GLY A O 1
ATOM 754 N N . VAL A 1 99 ? 0.961 -1.438 -8.575 1.00 90.25 99 VAL A N 1
ATOM 755 C CA . VAL A 1 99 ? 0.961 -0.192 -7.799 1.00 90.25 99 VAL A CA 1
ATOM 756 C C . VAL A 1 99 ? -0.476 0.109 -7.398 1.00 90.25 99 VAL A C 1
ATOM 758 O O . VAL A 1 99 ? -1.374 0.094 -8.236 1.00 90.25 99 VAL A O 1
ATOM 761 N N . THR A 1 100 ? -0.704 0.373 -6.116 1.00 87.44 100 THR A N 1
ATOM 762 C CA . THR A 1 100 ? -2.037 0.673 -5.596 1.00 87.44 100 THR A CA 1
ATOM 763 C C . THR A 1 100 ? -2.305 2.178 -5.564 1.00 87.44 100 THR A C 1
ATOM 765 O O . THR A 1 100 ? -1.640 2.939 -4.853 1.00 87.44 100 THR A O 1
ATOM 768 N N . LEU A 1 101 ? -3.351 2.586 -6.278 1.00 75.88 101 LEU A N 1
ATOM 769 C CA . LEU A 1 101 ? -3.895 3.938 -6.290 1.00 75.88 101 LEU A CA 1
ATOM 770 C C . LEU A 1 101 ? -5.240 3.897 -5.552 1.00 75.88 101 LEU A C 1
ATOM 772 O O . LEU A 1 101 ? -6.268 3.605 -6.151 1.00 75.88 101 LEU A O 1
ATOM 776 N N . HIS A 1 102 ? -5.228 4.117 -4.237 1.00 68.44 102 HIS A N 1
ATOM 777 C CA . HIS A 1 102 ? -6.471 4.281 -3.474 1.00 68.44 102 HIS A CA 1
ATOM 778 C C . HIS A 1 102 ? -6.617 5.743 -3.073 1.00 68.44 102 HIS A C 1
ATOM 780 O O . HIS A 1 102 ? -5.627 6.394 -2.727 1.00 68.44 102 HIS A O 1
ATOM 786 N N . ASN A 1 103 ? -7.855 6.227 -3.106 1.00 64.69 103 ASN A N 1
ATOM 787 C CA . ASN A 1 103 ? -8.252 7.446 -2.420 1.00 64.69 103 ASN A CA 1
ATOM 788 C C . ASN A 1 103 ? -7.987 7.300 -0.914 1.00 64.69 103 ASN A C 1
ATOM 790 O O . ASN A 1 103 ? -8.005 6.190 -0.377 1.00 64.69 103 ASN A O 1
ATOM 794 N N . SER A 1 104 ? -7.718 8.410 -0.223 1.00 68.00 104 SER A N 1
ATOM 795 C CA . SER A 1 104 ? -7.668 8.345 1.235 1.00 68.00 104 SER A CA 1
ATOM 796 C C . SER A 1 104 ? -9.070 8.019 1.751 1.00 68.00 104 SER A C 1
ATOM 798 O O . SER A 1 104 ? -10.063 8.627 1.350 1.00 68.00 104 SER A O 1
ATOM 800 N N . THR A 1 105 ? -9.156 7.022 2.623 1.00 69.75 105 THR A N 1
ATOM 801 C CA . THR A 1 105 ? -10.381 6.700 3.348 1.00 69.75 105 THR A CA 1
ATOM 802 C C . THR A 1 105 ? -10.165 7.109 4.791 1.00 69.75 105 THR A C 1
ATOM 804 O O . THR A 1 105 ? -9.281 6.578 5.462 1.00 69.75 105 THR A O 1
ATOM 807 N N . SER A 1 106 ? -10.939 8.073 5.275 1.00 72.44 106 SER A N 1
ATOM 808 C CA . SER A 1 106 ? -10.961 8.393 6.700 1.00 72.44 106 SER A CA 1
ATOM 809 C C . SER A 1 106 ? -11.956 7.470 7.386 1.00 72.44 106 SER A C 1
ATOM 811 O O . SER A 1 106 ? -13.107 7.401 6.951 1.00 72.44 106 SER A O 1
ATOM 813 N N . ASN A 1 107 ? -11.543 6.803 8.466 1.00 75.88 107 ASN A N 1
ATOM 814 C CA . ASN A 1 107 ? -12.515 6.209 9.373 1.00 75.88 107 ASN A CA 1
ATOM 815 C C . ASN A 1 107 ? -13.419 7.340 9.895 1.00 75.88 107 ASN A C 1
ATOM 817 O O . ASN A 1 107 ? -12.923 8.356 10.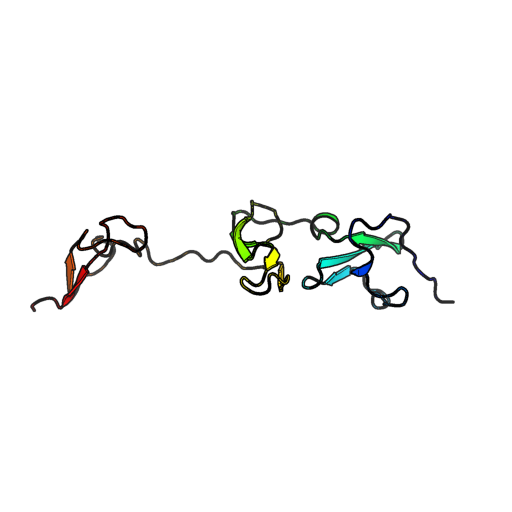383 1.00 75.88 107 ASN A O 1
ATOM 821 N N . LYS A 1 108 ? -14.732 7.206 9.699 1.00 82.56 108 LYS A N 1
ATOM 822 C CA . LYS A 1 108 ? -15.727 8.187 10.158 1.00 82.56 108 LYS A CA 1
ATOM 823 C C . LYS A 1 108 ? -16.281 7.849 11.540 1.00 82.56 108 LYS A C 1
ATOM 825 O O . LYS A 1 108 ? -16.884 8.720 12.158 1.00 82.56 108 LYS A O 1
ATOM 830 N N . ALA A 1 109 ? -16.069 6.625 12.022 1.00 83.00 109 ALA A N 1
ATOM 831 C CA . ALA A 1 109 ? -16.386 6.247 13.389 1.00 83.00 109 ALA A CA 1
ATOM 832 C C . ALA A 1 109 ? -15.323 6.845 14.321 1.00 83.00 109 ALA A C 1
ATOM 834 O O . ALA A 1 109 ? -14.223 6.311 14.456 1.00 83.00 109 ALA A O 1
ATOM 835 N N . ILE A 1 110 ? -15.644 7.997 14.907 1.00 82.25 110 ILE A N 1
ATOM 836 C CA . ILE A 1 110 ? -14.846 8.615 15.970 1.00 82.25 110 ILE A CA 1
ATOM 837 C C . ILE A 1 110 ? -14.847 7.701 17.197 1.00 82.25 110 ILE A C 1
ATOM 839 O O . ILE A 1 110 ? -15.903 7.209 17.562 1.00 82.25 110 ILE A O 1
ATOM 843 N N . TYR A 1 111 ? -13.692 7.475 17.829 1.00 85.44 111 TYR A N 1
ATOM 844 C CA . TYR A 1 111 ? -13.567 6.590 19.002 1.00 85.44 111 TYR A CA 1
ATOM 845 C C . TYR A 1 111 ? -14.049 5.154 18.740 1.00 85.44 111 TYR A C 1
ATOM 847 O O . TYR A 1 111 ? -14.793 4.576 19.530 1.00 85.44 111 TYR A O 1
ATOM 855 N N . SER A 1 112 ? -13.649 4.580 17.603 1.00 84.88 112 SER A N 1
ATOM 856 C CA . SER A 1 112 ? -14.039 3.226 17.183 1.00 84.88 112 SER A CA 1
ATOM 857 C C . SER A 1 112 ? -13.637 2.107 18.153 1.00 84.88 112 SER A C 1
ATOM 859 O O . SER A 1 112 ? -14.176 1.007 18.077 1.00 84.88 112 SER A O 1
ATOM 861 N N . GLU A 1 113 ? -12.684 2.382 19.035 1.00 83.00 113 GLU A N 1
ATOM 862 C CA . GLU A 1 113 ? -12.141 1.491 20.055 1.00 83.00 113 GLU A CA 1
ATOM 863 C C . GLU A 1 113 ? -12.689 1.776 21.465 1.00 83.00 113 GLU A C 1
ATOM 865 O O . GLU A 1 113 ? -12.589 0.924 22.349 1.00 83.00 113 GLU A O 1
ATOM 870 N N . ASP A 1 114 ? -13.296 2.950 21.669 1.00 86.81 114 ASP A N 1
ATOM 871 C CA . ASP A 1 114 ? -13.800 3.416 22.959 1.00 86.81 114 ASP A CA 1
ATOM 872 C C . ASP A 1 114 ? -15.282 3.798 22.861 1.00 86.81 114 ASP A C 1
ATOM 874 O O . ASP A 1 114 ? -15.673 4.943 22.602 1.00 86.81 114 ASP A O 1
ATOM 878 N N . PHE A 1 115 ? -16.131 2.808 23.128 1.00 89.00 115 PHE A N 1
ATOM 879 C CA . PHE A 1 115 ? -17.580 2.987 23.142 1.00 89.00 115 PHE A CA 1
ATOM 880 C C . PHE A 1 115 ? -18.089 3.697 24.402 1.00 89.00 115 PHE A C 1
ATOM 882 O O . PHE A 1 115 ? -19.290 3.934 24.524 1.00 89.00 115 PHE A O 1
ATOM 889 N N . THR A 1 116 ? -17.219 4.057 25.352 1.00 88.38 116 THR A N 1
ATOM 890 C CA . THR A 1 116 ? -17.616 4.767 26.578 1.00 88.38 116 THR A CA 1
ATOM 891 C C . THR A 1 116 ? -17.861 6.253 26.324 1.00 88.38 116 THR A C 1
ATOM 893 O O . THR A 1 116 ? -18.623 6.887 27.060 1.00 88.38 116 THR A O 1
ATOM 896 N N . GLN A 1 117 ? -17.312 6.793 25.233 1.00 90.50 117 GLN A N 1
ATOM 897 C CA . GLN A 1 117 ? -17.379 8.213 24.898 1.00 90.50 117 GLN A CA 1
ATOM 898 C C . GLN A 1 117 ? -18.805 8.753 24.780 1.00 90.50 117 GLN A C 1
ATOM 900 O O . GLN A 1 117 ? -19.749 8.051 24.406 1.00 90.50 117 GLN A O 1
ATOM 905 N N . THR A 1 118 ? -18.965 10.039 25.089 1.00 89.00 118 THR A N 1
ATOM 906 C CA . THR A 1 118 ? -20.251 10.755 25.000 1.00 89.00 118 THR A CA 1
ATOM 907 C C . THR A 1 118 ? -20.729 10.943 23.562 1.00 89.00 118 THR A C 1
ATOM 909 O O . THR A 1 118 ? -21.918 11.151 23.341 1.00 89.00 118 THR A O 1
ATOM 912 N N . ALA A 1 119 ? -19.826 10.808 22.586 1.00 90.00 119 ALA A N 1
ATOM 913 C CA . ALA A 1 119 ? -20.148 10.774 21.162 1.00 90.00 119 ALA A CA 1
ATOM 914 C C . ALA A 1 119 ? -21.084 9.609 20.778 1.00 90.00 119 ALA A C 1
ATOM 916 O O . ALA A 1 119 ? -21.764 9.681 19.755 1.00 90.00 119 ALA A O 1
ATOM 917 N N . TRP A 1 120 ? -21.138 8.554 21.596 1.00 90.12 120 TRP A N 1
ATOM 918 C CA . TRP A 1 120 ? -21.995 7.393 21.386 1.00 90.12 120 TRP A CA 1
ATOM 919 C C . TRP A 1 120 ? -23.256 7.473 22.252 1.00 90.12 120 TRP A C 1
ATOM 921 O O . TRP A 1 120 ? -23.176 7.500 23.485 1.00 90.12 120 TRP A O 1
ATOM 931 N N . ALA A 1 121 ? -24.428 7.448 21.610 1.00 90.56 121 ALA A N 1
ATOM 932 C CA . ALA A 1 121 ? -25.701 7.251 22.297 1.00 90.56 121 ALA A CA 1
ATOM 933 C C . ALA A 1 121 ? -25.812 5.789 22.757 1.00 90.56 121 ALA A C 1
ATOM 935 O O . ALA A 1 121 ? -25.790 4.869 21.941 1.00 90.56 121 ALA A O 1
ATOM 936 N N . LYS A 1 122 ? -25.913 5.578 24.071 1.00 90.25 122 LYS A N 1
ATOM 937 C CA . LYS A 1 122 ? -25.980 4.249 24.691 1.00 90.25 122 LYS A CA 1
ATOM 938 C C . LYS A 1 122 ? -27.424 3.985 25.094 1.00 90.25 122 LYS A C 1
ATOM 940 O O . LYS A 1 122 ? -27.915 4.573 26.054 1.00 90.25 122 LYS A O 1
ATOM 945 N N . THR A 1 123 ? -28.121 3.143 24.345 1.00 92.25 123 THR A N 1
ATOM 946 C CA . THR A 1 123 ? -29.528 2.811 24.600 1.00 92.25 123 THR A CA 1
ATOM 947 C C . THR A 1 123 ? -29.684 1.301 24.604 1.00 92.25 123 THR A C 1
ATOM 949 O O . THR A 1 123 ? -29.232 0.644 23.671 1.00 92.25 123 THR A O 1
ATOM 952 N N . GLY A 1 124 ? -30.286 0.750 25.662 1.00 91.19 124 GLY A N 1
ATOM 953 C CA . GLY A 1 124 ? -30.470 -0.699 25.808 1.00 91.19 124 GLY A CA 1
ATOM 954 C C . GLY A 1 124 ? -29.170 -1.488 26.004 1.00 91.19 124 GLY A C 1
ATOM 955 O O . GLY A 1 124 ? -29.177 -2.705 25.857 1.00 91.19 124 GLY A O 1
ATOM 956 N N . VAL A 1 125 ? -28.059 -0.816 26.324 1.00 93.44 125 VAL A N 1
ATOM 957 C CA . VAL A 1 125 ? -26.747 -1.441 26.533 1.00 93.44 125 VAL A CA 1
ATOM 958 C C . VAL A 1 125 ? -26.028 -0.849 27.740 1.00 93.44 125 VAL A C 1
ATOM 960 O O . VAL A 1 125 ? -26.141 0.347 28.017 1.00 93.44 125 VAL A O 1
ATOM 963 N N . THR A 1 126 ? -25.239 -1.681 28.415 1.00 92.56 126 THR A N 1
ATOM 964 C CA . THR A 1 126 ? -24.247 -1.264 29.410 1.00 92.56 126 THR A CA 1
ATOM 965 C C . THR A 1 126 ? -22.864 -1.352 28.781 1.00 92.56 126 THR A C 1
ATOM 967 O O . THR A 1 126 ? -22.534 -2.344 28.135 1.00 92.56 126 THR A O 1
ATOM 970 N N . VAL A 1 127 ? -22.050 -0.311 28.956 1.00 93.12 127 VAL A N 1
ATOM 971 C CA . VAL A 1 127 ? -20.683 -0.260 28.425 1.00 93.12 127 VAL A CA 1
ATOM 972 C C . VAL A 1 127 ? -19.703 -0.202 29.590 1.00 93.12 127 VAL A C 1
ATOM 974 O O . VAL A 1 127 ? -19.784 0.699 30.424 1.00 93.12 127 VAL A O 1
ATOM 977 N N . THR A 1 128 ? -18.768 -1.145 29.640 1.00 91.62 128 THR A N 1
ATOM 978 C CA . THR A 1 128 ? -17.715 -1.221 30.657 1.00 91.62 128 THR A CA 1
ATOM 979 C C . THR A 1 128 ? -16.351 -1.064 29.998 1.00 91.62 128 THR A C 1
ATOM 981 O O . THR A 1 128 ? -15.968 -1.850 29.131 1.00 91.62 128 THR A O 1
ATOM 984 N N . ALA A 1 129 ? -15.616 -0.034 30.415 1.00 91.38 129 ALA A N 1
ATOM 985 C CA . ALA A 1 129 ? -14.252 0.215 29.966 1.00 91.38 129 ALA A CA 1
ATOM 986 C C . ALA A 1 129 ? -13.285 -0.842 30.518 1.00 91.38 129 ALA A C 1
ATOM 988 O O . ALA A 1 129 ? -13.496 -1.335 31.626 1.00 91.38 129 ALA A O 1
ATOM 989 N N . VAL A 1 130 ? -12.181 -1.102 29.805 1.00 91.25 130 VAL A N 1
ATOM 990 C CA . VAL A 1 130 ? -11.014 -1.831 30.349 1.00 91.25 130 VAL A CA 1
ATOM 991 C C . VAL A 1 130 ? -11.394 -3.217 30.910 1.00 91.25 130 VAL A C 1
ATOM 993 O O . VAL A 1 130 ? -10.863 -3.697 31.906 1.00 91.25 130 VAL A O 1
ATOM 996 N N . ALA A 1 131 ? -12.352 -3.881 30.270 1.00 91.12 131 ALA A N 1
ATOM 997 C CA . ALA A 1 131 ? -12.932 -5.126 30.755 1.00 91.12 131 ALA A CA 1
ATOM 998 C C . ALA A 1 131 ? -12.065 -6.359 30.448 1.00 91.12 131 ALA A C 1
ATOM 1000 O O . ALA A 1 131 ? -12.210 -7.388 31.106 1.00 91.12 131 ALA A O 1
ATOM 1001 N N . ALA A 1 132 ? -11.180 -6.278 29.448 1.00 92.62 132 ALA A N 1
ATOM 1002 C CA . ALA A 1 132 ? -10.302 -7.378 29.051 1.00 92.62 132 ALA A CA 1
ATOM 1003 C C . ALA A 1 132 ? -9.035 -6.894 28.322 1.00 92.62 132 ALA A C 1
ATOM 1005 O O . ALA A 1 132 ? -8.848 -5.701 28.063 1.00 92.62 132 ALA A O 1
ATOM 1006 N N . VAL A 1 133 ? -8.165 -7.850 27.989 1.00 94.00 133 VAL A N 1
ATOM 1007 C CA . VAL A 1 133 ? -6.973 -7.632 27.163 1.00 94.00 133 VAL A CA 1
ATOM 1008 C C . VAL A 1 133 ? -7.375 -7.545 25.690 1.00 94.00 133 VAL A C 1
ATOM 1010 O O . VAL A 1 133 ? -8.015 -8.448 25.153 1.00 94.00 133 VAL A O 1
ATOM 1013 N N . SER A 1 134 ? -7.003 -6.443 25.049 1.00 90.44 134 SER A N 1
ATOM 1014 C CA . SER A 1 134 ? -7.178 -6.184 23.624 1.00 90.44 134 SER A CA 1
ATOM 1015 C C . SER A 1 134 ? -6.156 -6.966 22.783 1.00 90.44 134 SER A C 1
ATOM 1017 O O . SER A 1 134 ? -5.136 -7.417 23.306 1.00 90.44 134 SER A O 1
ATOM 1019 N N . PRO A 1 135 ? -6.367 -7.121 21.460 1.00 89.31 135 PRO A N 1
ATOM 1020 C CA . PRO A 1 135 ? -5.430 -7.834 20.582 1.00 89.31 135 PRO A CA 1
ATOM 1021 C C . PRO A 1 135 ? -4.017 -7.232 20.502 1.00 89.31 135 PRO A C 1
ATOM 1023 O O . PRO A 1 135 ? -3.104 -7.886 20.005 1.00 89.31 135 PRO A O 1
ATOM 1026 N N . ASP A 1 136 ? -3.832 -5.997 20.971 1.00 89.06 136 ASP A N 1
ATOM 1027 C CA . ASP A 1 136 ? -2.532 -5.336 21.108 1.00 89.06 136 ASP A CA 1
ATOM 1028 C C . ASP A 1 136 ? -1.768 -5.748 22.385 1.00 89.06 136 ASP A C 1
ATOM 1030 O O . ASP A 1 136 ? -0.621 -5.347 22.568 1.00 89.06 136 ASP A O 1
ATOM 1034 N N . GLY A 1 137 ? -2.384 -6.556 23.257 1.00 92.00 137 GLY A N 1
ATOM 1035 C CA . GLY A 1 137 ? -1.814 -7.038 24.515 1.00 92.00 137 GLY A CA 1
ATOM 1036 C C . GLY A 1 137 ? -2.068 -6.133 25.723 1.00 92.00 137 GLY A C 1
ATOM 1037 O O . GLY A 1 137 ? -1.689 -6.504 26.834 1.00 92.00 137 GLY A O 1
ATOM 1038 N N . ASN A 1 138 ? -2.729 -4.985 25.550 1.00 91.56 138 ASN A N 1
ATOM 1039 C CA . ASN A 1 138 ? -3.050 -4.076 26.650 1.00 91.56 138 ASN A CA 1
ATOM 1040 C C . ASN A 1 138 ? -4.434 -4.374 27.234 1.00 91.56 138 ASN A C 1
ATOM 1042 O O . ASN A 1 138 ? -5.363 -4.726 26.509 1.00 91.56 138 ASN A O 1
ATOM 1046 N N . THR A 1 139 ? -4.622 -4.170 28.539 1.00 92.44 139 THR A N 1
ATOM 1047 C CA . THR A 1 139 ? -5.958 -4.226 29.155 1.00 92.44 139 THR A CA 1
ATOM 1048 C C . THR A 1 139 ? -6.725 -2.952 28.814 1.00 92.44 139 THR A C 1
ATOM 1050 O O . THR A 1 139 ? -6.672 -1.967 29.543 1.00 92.44 139 THR A O 1
ATOM 1053 N N . SER A 1 140 ? -7.383 -2.944 27.660 1.00 90.81 140 SER A N 1
ATOM 1054 C CA . SER A 1 140 ? -8.099 -1.779 27.126 1.00 90.81 140 SER A CA 1
ATOM 1055 C C . SER A 1 140 ? -9.420 -2.138 26.444 1.00 90.81 140 SER A C 1
ATOM 1057 O O . SER A 1 140 ? -10.119 -1.246 25.972 1.00 90.81 140 SER A O 1
ATOM 1059 N N . ALA A 1 141 ? -9.792 -3.421 26.391 1.00 90.31 141 ALA A N 1
ATOM 1060 C CA . ALA A 1 141 ? -10.968 -3.851 25.649 1.00 90.31 141 ALA A CA 1
ATOM 1061 C C . ALA A 1 141 ? -12.253 -3.327 26.301 1.00 90.31 141 ALA A C 1
ATOM 1063 O O . ALA A 1 141 ? -12.431 -3.421 27.518 1.00 90.31 141 ALA A O 1
ATOM 1064 N N . THR A 1 142 ? -13.169 -2.813 25.483 1.00 91.88 142 THR A N 1
ATOM 1065 C CA . THR A 1 142 ? -14.487 -2.359 25.937 1.00 91.88 142 THR A CA 1
AT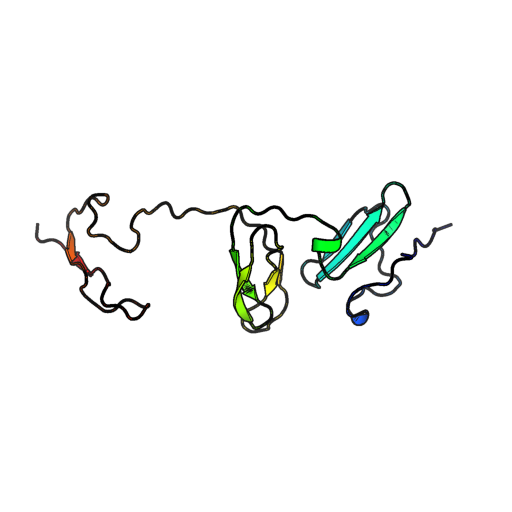OM 1066 C C . THR A 1 142 ? -15.484 -3.513 25.877 1.00 91.88 142 THR A C 1
ATOM 1068 O O . THR A 1 142 ? -15.667 -4.122 24.824 1.00 91.88 142 THR A O 1
ATOM 1071 N N . LEU A 1 143 ? -16.155 -3.798 26.993 1.00 90.81 143 LEU A N 1
ATOM 1072 C CA . LEU A 1 143 ? -17.263 -4.749 27.046 1.00 90.81 143 LEU A CA 1
ATOM 1073 C C . LEU A 1 143 ? -18.584 -4.006 26.838 1.00 90.81 143 LEU A C 1
ATOM 1075 O O . LEU A 1 143 ? -18.851 -3.011 27.509 1.00 90.81 143 LEU A O 1
ATOM 1079 N N . VAL A 1 144 ? -19.419 -4.511 25.932 1.00 92.44 144 VAL A N 1
ATOM 1080 C CA . VAL A 1 144 ? -20.792 -4.038 25.726 1.00 92.44 144 VAL A CA 1
ATOM 1081 C C . VAL A 1 144 ? -21.735 -5.201 26.008 1.00 92.44 144 VAL A C 1
ATOM 1083 O O . VAL A 1 144 ? -21.615 -6.256 25.387 1.00 92.44 144 VAL A O 1
ATOM 1086 N N . THR A 1 145 ? -22.653 -5.018 26.949 1.00 93.56 145 THR A N 1
ATOM 1087 C CA . THR A 1 145 ? -23.674 -6.007 27.323 1.00 93.56 145 THR A CA 1
ATOM 1088 C C . THR A 1 145 ? -25.067 -5.412 27.203 1.00 93.56 145 THR A C 1
ATOM 1090 O O . THR A 1 145 ? -25.228 -4.194 27.117 1.00 93.56 145 THR A O 1
ATOM 1093 N N . GLU A 1 146 ? -26.088 -6.266 27.202 1.00 93.62 146 GLU A N 1
ATOM 1094 C CA . GLU A 1 146 ? -27.478 -5.816 27.266 1.00 93.62 146 GLU A CA 1
ATOM 1095 C C . GLU A 1 146 ? -27.706 -4.962 28.522 1.00 93.62 146 GLU A C 1
ATOM 1097 O O . GLU A 1 146 ? -27.221 -5.262 29.617 1.00 93.62 146 GLU A O 1
ATOM 1102 N N . GLY A 1 147 ? -28.404 -3.845 28.342 1.00 80.94 147 GLY A N 1
ATOM 1103 C CA . GLY A 1 147 ? -28.824 -2.978 29.430 1.00 80.94 147 GLY A CA 1
ATOM 1104 C C . GLY A 1 147 ? -30.095 -3.527 30.058 1.00 80.94 147 GLY A C 1
ATOM 1105 O O . GLY A 1 147 ? -31.026 -3.914 29.355 1.00 80.94 147 GLY A O 1
ATOM 1106 N N . THR A 1 148 ? -30.165 -3.527 31.382 1.00 69.06 148 TH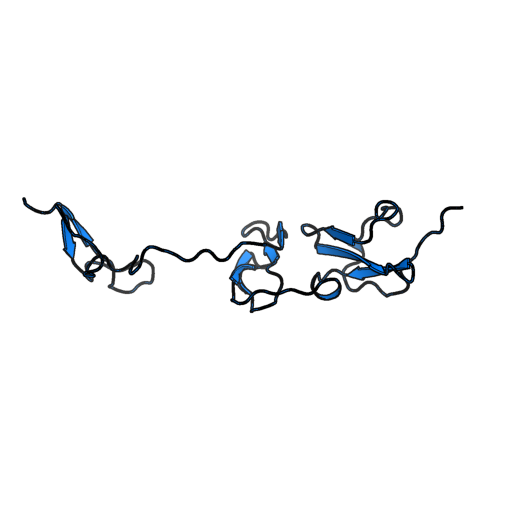R A N 1
ATOM 1107 C CA . THR A 1 148 ? -31.434 -3.732 32.082 1.00 69.06 148 THR A CA 1
ATOM 1108 C C . THR A 1 148 ? -32.324 -2.518 31.833 1.00 69.06 148 THR A C 1
ATOM 1110 O O . THR A 1 148 ? -31.965 -1.409 32.232 1.00 69.06 148 THR A O 1
ATOM 1113 N N . SER A 1 149 ? -33.430 -2.731 31.115 1.00 60.91 149 SER A N 1
ATOM 1114 C CA . SER A 1 149 ? -34.506 -1.742 30.950 1.00 60.91 149 SER A CA 1
ATOM 1115 C C . SER A 1 149 ? -35.390 -1.686 32.189 1.00 60.91 149 SER A C 1
ATOM 1117 O O . SER A 1 149 ? -35.562 -2.755 32.819 1.00 60.91 149 SER A O 1
#

Radius of gyration: 24.96 Å; chains: 1; bounding box: 56×31×76 Å

Secondary structure (DSSP, 8-state):
--------SPPBS-GGGSPPTT-PPPTT-SEEEETTTTEEEEE-TTT--EEEES-GGGTS----SS-EEEE-TTSSEEEEPTTS--EEE-TTT--EEEE---------STTTT-TTSTTS---SEEEEEEEEE-TTSSEEEEEEEE---

Organism: Klebsiella pneumoniae (NCBI:txid573)

Foldseek 3Di:
DDDLQDAPDDEDDDCVLDDPSPDDPPVPDQWDDDFQSQWIWGADPVPRHIDIYSAVVVVDWFAAPAWDWELALQLDIDIDGGRGFQWHAHSPVSGTPGTDDDDDDDDPPDPPQDCPDPVHDDDQKDKDFLPAQDPVRGSGHIDIDGDDD